Protein AF-A0A965Z0G9-F1 (afdb_monomer_lite)

pLDDT: mean 85.25, std 13.72, range [48.66, 98.38]

Sequence (158 aa):
MTKLEAIRTVKRANNRLKPVGDICYDFAYQRGKRLPEKEQQLMLARLERELSPDDTAGPDLQNAVEAFWRGFFEGADSERQGELAHAVYVAVRQVQSDRWVRLKAKYGKLSHYFDGFGQIKQCYRKPQEKEPEPPTPLGCALVLAMMSVVALLIWWLL

Structure (mmCIF, N/CA/C/O backbone):
data_AF-A0A965Z0G9-F1
#
_entry.id   AF-A0A965Z0G9-F1
#
loop_
_atom_site.group_PDB
_atom_site.id
_atom_site.type_symbol
_atom_site.label_atom_id
_atom_site.label_alt_id
_atom_site.label_comp_id
_atom_site.label_asym_id
_atom_site.label_entity_id
_atom_site.label_seq_id
_atom_site.pdbx_PDB_ins_code
_atom_site.Cartn_x
_atom_site.Cartn_y
_atom_site.Cartn_z
_atom_site.occupancy
_atom_site.B_iso_or_equiv
_atom_site.auth_seq_id
_atom_site.auth_comp_id
_atom_site.auth_asym_id
_atom_site.auth_atom_id
_atom_site.pdbx_PDB_model_num
ATOM 1 N N . MET A 1 1 ? -6.965 6.715 24.212 1.00 81.19 1 MET A N 1
ATOM 2 C CA . MET A 1 1 ? -7.394 6.966 22.818 1.00 81.19 1 MET A CA 1
ATOM 3 C C . MET A 1 1 ? -8.874 6.641 22.666 1.00 81.19 1 MET A C 1
ATOM 5 O O . MET A 1 1 ? -9.276 5.508 22.935 1.00 81.19 1 MET A O 1
ATOM 9 N N . THR A 1 2 ? -9.678 7.621 22.256 1.00 92.44 2 THR A N 1
ATOM 10 C CA . THR A 1 2 ? -11.119 7.467 21.998 1.00 92.44 2 THR A CA 1
ATOM 11 C C . THR A 1 2 ? -11.385 6.717 20.685 1.00 92.44 2 THR A C 1
ATOM 13 O O . THR A 1 2 ? -10.517 6.619 19.817 1.00 92.44 2 THR A O 1
ATOM 16 N N . LYS A 1 3 ? -12.609 6.202 20.496 1.00 90.69 3 LYS A N 1
ATOM 17 C CA . LYS A 1 3 ? -13.023 5.540 19.241 1.00 90.69 3 LYS A CA 1
ATOM 18 C C . LYS A 1 3 ? -12.872 6.455 18.021 1.00 90.69 3 LYS A C 1
ATOM 20 O O . LYS A 1 3 ? -12.421 6.015 16.967 1.00 90.69 3 LYS A O 1
ATOM 25 N N . LEU A 1 4 ? -13.239 7.730 18.163 1.00 90.00 4 LEU A N 1
ATOM 26 C CA . LEU A 1 4 ? -13.153 8.712 17.082 1.00 90.00 4 LEU A CA 1
ATOM 27 C C . LEU A 1 4 ? -11.698 9.026 16.713 1.00 90.00 4 LEU A C 1
ATOM 29 O O . LEU A 1 4 ? -11.373 9.101 15.528 1.00 90.00 4 LEU A O 1
ATOM 33 N N . GLU A 1 5 ? -10.822 9.176 17.708 1.00 92.75 5 GLU A N 1
ATOM 34 C CA . GLU A 1 5 ? -9.380 9.333 17.488 1.00 92.75 5 GLU A CA 1
ATOM 35 C C . GLU A 1 5 ? -8.802 8.123 16.760 1.00 92.75 5 GLU A C 1
ATOM 37 O O . GLU A 1 5 ? -8.131 8.290 15.747 1.00 92.75 5 GLU A O 1
ATOM 42 N N . ALA A 1 6 ? -9.137 6.912 17.209 1.00 92.12 6 ALA A N 1
ATOM 43 C CA . ALA A 1 6 ? -8.664 5.675 16.600 1.00 92.12 6 ALA A CA 1
ATOM 44 C C . ALA A 1 6 ? -9.081 5.562 15.121 1.00 92.12 6 ALA A C 1
ATOM 46 O O . ALA A 1 6 ? -8.251 5.274 14.258 1.00 92.12 6 ALA A O 1
ATOM 47 N N . ILE A 1 7 ? -10.345 5.883 14.809 1.00 91.38 7 ILE A N 1
ATOM 48 C CA . ILE A 1 7 ? -10.853 5.947 13.429 1.00 91.38 7 ILE A CA 1
ATOM 49 C C . ILE A 1 7 ? -10.065 6.963 12.596 1.00 91.38 7 ILE A C 1
ATOM 51 O O . ILE A 1 7 ? -9.647 6.652 11.479 1.00 91.38 7 ILE A O 1
ATOM 55 N N . ARG A 1 8 ? -9.851 8.179 13.114 1.00 90.56 8 ARG A N 1
ATOM 56 C CA . ARG A 1 8 ? -9.109 9.233 12.400 1.00 90.56 8 ARG A CA 1
ATOM 57 C C . ARG A 1 8 ? -7.661 8.822 12.141 1.00 90.56 8 ARG A C 1
ATOM 59 O O . ARG A 1 8 ? -7.171 9.041 11.034 1.00 90.56 8 ARG A O 1
ATOM 66 N N . THR A 1 9 ? -7.004 8.213 13.122 1.00 92.81 9 THR A N 1
ATOM 67 C CA . THR A 1 9 ? -5.619 7.743 13.017 1.00 92.81 9 THR A CA 1
ATOM 68 C C . THR A 1 9 ? -5.482 6.655 11.957 1.00 92.81 9 THR A C 1
ATOM 70 O O . THR A 1 9 ? -4.695 6.825 11.026 1.00 92.81 9 THR A O 1
ATOM 73 N N . VAL A 1 10 ? -6.305 5.601 12.013 1.00 92.62 10 VAL A N 1
ATOM 74 C CA . VAL A 1 10 ? -6.274 4.513 11.017 1.00 92.62 10 VAL A CA 1
ATOM 75 C C . VAL A 1 10 ? -6.606 5.034 9.620 1.00 92.62 10 VAL A C 1
ATOM 77 O O . VAL A 1 10 ? -5.909 4.719 8.658 1.00 92.62 10 VAL A O 1
ATOM 80 N N . LYS A 1 11 ? -7.621 5.898 9.488 1.00 91.31 11 LYS A N 1
ATOM 81 C CA . LYS A 1 11 ? -7.981 6.494 8.194 1.00 91.31 11 LYS A CA 1
ATOM 82 C C . LYS A 1 11 ? -6.826 7.301 7.596 1.00 91.31 11 LYS A C 1
ATOM 84 O O . LYS A 1 11 ? -6.559 7.193 6.401 1.00 91.31 11 LYS A O 1
ATOM 89 N N . ARG A 1 12 ? -6.136 8.108 8.409 1.00 91.81 12 ARG A N 1
ATOM 90 C CA . ARG A 1 12 ? -4.962 8.874 7.965 1.00 91.81 12 ARG A CA 1
ATOM 91 C C . ARG A 1 12 ? -3.829 7.950 7.529 1.00 91.81 12 ARG A C 1
ATOM 93 O O . ARG A 1 12 ? -3.280 8.174 6.457 1.00 91.81 12 ARG A O 1
ATOM 100 N N . ALA A 1 13 ? -3.530 6.909 8.304 1.00 92.81 13 ALA A N 1
ATOM 101 C CA . ALA A 1 13 ? -2.506 5.927 7.954 1.00 92.81 13 ALA A CA 1
ATOM 102 C C . ALA A 1 13 ? -2.831 5.214 6.626 1.00 92.81 13 ALA A C 1
ATOM 104 O O . ALA A 1 13 ? -1.980 5.117 5.746 1.00 92.81 13 ALA A O 1
ATOM 105 N N . ASN A 1 14 ? -4.088 4.809 6.418 1.00 93.44 14 ASN A N 1
ATOM 106 C CA . ASN A 1 14 ? -4.532 4.198 5.160 1.00 93.44 14 ASN A CA 1
ATOM 107 C C . ASN A 1 14 ? -4.395 5.159 3.972 1.00 93.44 14 ASN A C 1
ATOM 109 O O . ASN A 1 14 ? -3.899 4.771 2.914 1.00 93.44 14 ASN A O 1
ATOM 113 N N . ASN A 1 15 ? -4.778 6.425 4.149 1.00 91.75 15 ASN A N 1
ATOM 114 C CA . ASN A 1 15 ? -4.633 7.442 3.109 1.00 91.75 15 ASN A CA 1
ATOM 115 C C . ASN A 1 15 ? -3.165 7.719 2.755 1.00 91.75 15 ASN A C 1
ATOM 117 O O . ASN A 1 15 ? -2.873 8.002 1.597 1.00 91.75 15 ASN A O 1
ATOM 121 N N . ARG A 1 16 ? -2.240 7.624 3.717 1.00 94.00 16 ARG A N 1
ATOM 122 C CA . ARG A 1 16 ? -0.807 7.833 3.465 1.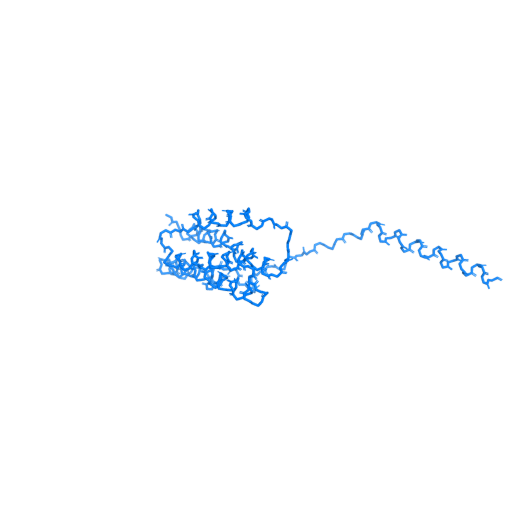00 94.00 16 ARG A CA 1
ATOM 123 C C . ARG A 1 16 ? -0.134 6.685 2.715 1.00 94.00 16 ARG A C 1
ATOM 125 O O . ARG A 1 16 ? 0.877 6.944 2.063 1.00 94.00 16 ARG A O 1
ATOM 132 N N . LEU A 1 17 ? -0.717 5.483 2.741 1.00 94.06 17 LEU A N 1
ATOM 133 C CA . LEU A 1 17 ? -0.286 4.335 1.933 1.00 94.06 17 LEU A CA 1
ATOM 134 C C . LEU A 1 17 ? -0.852 4.331 0.510 1.00 94.06 17 LEU A C 1
ATOM 136 O O . LEU A 1 17 ? -0.246 3.734 -0.370 1.00 94.06 17 LEU A O 1
ATOM 140 N N . LYS A 1 18 ? -1.978 5.010 0.253 1.00 91.50 18 LYS A N 1
ATOM 141 C CA . LYS A 1 18 ? -2.609 5.032 -1.079 1.00 91.50 18 LYS A CA 1
ATOM 142 C C . LYS A 1 18 ? -1.634 5.385 -2.228 1.00 91.50 18 LYS A C 1
ATOM 144 O O . LYS A 1 18 ? -1.665 4.670 -3.227 1.00 91.50 18 LYS A O 1
ATOM 149 N N . PRO A 1 19 ? -0.734 6.384 -2.090 1.00 93.75 19 PRO A N 1
ATOM 150 C CA . PRO A 1 19 ? 0.213 6.723 -3.149 1.00 93.75 19 PRO A CA 1
ATOM 151 C C . PRO A 1 19 ? 1.129 5.577 -3.587 1.00 93.75 19 PRO A C 1
ATOM 153 O O . PRO A 1 19 ? 1.616 5.622 -4.703 1.00 93.75 19 PRO A O 1
ATOM 156 N N . VAL A 1 20 ? 1.370 4.564 -2.746 1.00 95.06 20 VAL A N 1
ATOM 157 C CA . VAL A 1 20 ? 2.232 3.424 -3.103 1.00 95.06 20 VAL A CA 1
ATOM 158 C C . VAL A 1 20 ? 1.660 2.685 -4.317 1.00 95.06 20 VAL A C 1
ATOM 160 O O . VAL A 1 20 ? 2.356 2.512 -5.309 1.00 95.06 20 VAL A O 1
ATOM 163 N N . GLY A 1 21 ? 0.370 2.338 -4.282 1.00 93.62 21 GLY A N 1
ATOM 164 C CA . GLY A 1 21 ? -0.296 1.690 -5.416 1.00 93.62 21 GLY A CA 1
ATOM 165 C C . GLY A 1 21 ? -0.505 2.633 -6.604 1.00 93.62 21 GLY A C 1
ATOM 166 O O . GLY A 1 21 ? -0.277 2.236 -7.742 1.00 93.62 21 GLY A O 1
ATOM 167 N N . ASP A 1 22 ? -0.901 3.886 -6.345 1.00 92.75 22 ASP A N 1
ATOM 168 C CA . ASP A 1 22 ? -1.153 4.868 -7.411 1.00 92.75 22 ASP A CA 1
ATOM 169 C C . ASP A 1 22 ? 0.125 5.138 -8.237 1.00 92.75 22 ASP A C 1
ATOM 171 O O . ASP A 1 22 ? 0.074 5.157 -9.463 1.00 92.75 22 ASP A O 1
ATOM 175 N N . ILE A 1 23 ? 1.285 5.278 -7.582 1.00 93.75 23 ILE A N 1
ATOM 176 C CA . ILE A 1 23 ? 2.567 5.527 -8.257 1.00 93.75 23 ILE A CA 1
ATOM 177 C C . ILE A 1 23 ? 3.012 4.307 -9.074 1.00 93.75 23 ILE A C 1
ATOM 179 O O . ILE A 1 23 ? 3.460 4.481 -10.205 1.00 93.75 23 ILE A O 1
ATOM 183 N N . CYS A 1 24 ? 2.872 3.082 -8.554 1.00 93.94 24 CYS A N 1
ATOM 184 C CA . CYS A 1 24 ? 3.202 1.878 -9.326 1.00 93.94 24 CYS A CA 1
ATOM 185 C C . CYS A 1 24 ? 2.358 1.777 -10.604 1.00 93.94 24 CYS A C 1
ATOM 187 O O . CYS A 1 24 ? 2.890 1.468 -11.668 1.00 93.94 24 CYS A O 1
ATOM 189 N N . TYR A 1 25 ? 1.067 2.116 -10.533 1.00 93.69 25 TYR A N 1
ATOM 190 C CA . TYR A 1 25 ? 0.222 2.192 -11.724 1.00 93.69 25 TYR A CA 1
ATOM 191 C C . TYR A 1 25 ? 0.639 3.305 -12.691 1.00 93.69 25 TYR A C 1
ATOM 193 O O . TYR A 1 25 ? 0.625 3.086 -13.903 1.00 93.69 25 TYR A O 1
ATOM 201 N N . ASP A 1 26 ? 1.028 4.478 -12.184 1.00 92.06 26 ASP A N 1
ATOM 202 C CA . ASP A 1 26 ? 1.541 5.561 -13.027 1.00 92.06 26 ASP A CA 1
ATOM 203 C C . ASP A 1 26 ? 2.770 5.101 -13.829 1.00 92.06 26 ASP A C 1
ATOM 205 O O . ASP A 1 26 ? 2.853 5.379 -15.024 1.00 92.06 26 ASP A O 1
ATOM 209 N N . PHE A 1 27 ? 3.702 4.375 -13.204 1.00 91.38 27 PHE A N 1
ATOM 210 C CA . PHE A 1 27 ? 4.891 3.848 -13.882 1.00 91.38 27 PHE A CA 1
ATOM 211 C C . PHE A 1 27 ? 4.566 2.710 -14.851 1.00 91.38 27 PHE A C 1
ATOM 213 O O . PHE A 1 27 ? 5.043 2.745 -15.985 1.00 91.38 27 PHE A O 1
ATOM 220 N N . ALA A 1 28 ? 3.714 1.757 -14.458 1.00 90.88 28 ALA A N 1
ATOM 221 C CA . ALA A 1 28 ? 3.331 0.633 -15.315 1.00 90.88 28 ALA A CA 1
ATOM 222 C C . ALA A 1 28 ? 2.693 1.084 -16.638 1.00 90.88 28 ALA A C 1
ATOM 224 O O . ALA A 1 28 ? 2.922 0.475 -17.678 1.00 90.88 28 ALA A O 1
ATOM 225 N N . TYR A 1 29 ? 1.932 2.182 -16.608 1.00 87.00 29 TYR A N 1
ATOM 226 C CA . TYR A 1 29 ? 1.264 2.743 -17.785 1.00 87.00 29 TYR A CA 1
ATOM 227 C C . TYR A 1 29 ? 1.933 4.011 -18.332 1.00 87.00 29 TYR A C 1
ATOM 229 O O . TYR A 1 29 ? 1.313 4.736 -19.111 1.00 87.00 29 TYR A O 1
ATOM 237 N N . GLN A 1 30 ? 3.171 4.300 -17.912 1.00 80.12 30 GLN A N 1
ATOM 238 C CA . GLN A 1 30 ? 3.976 5.439 -18.376 1.00 80.12 30 GLN A CA 1
ATOM 239 C C . GLN A 1 30 ? 3.257 6.802 -18.275 1.00 80.12 30 GLN A C 1
ATOM 241 O O . GLN A 1 30 ? 3.449 7.705 -19.089 1.00 80.12 30 GLN A O 1
ATOM 246 N N . ARG A 1 31 ? 2.418 6.987 -17.252 1.00 70.50 31 ARG A N 1
ATOM 247 C CA . ARG A 1 31 ? 1.569 8.178 -17.063 1.00 70.50 31 ARG A CA 1
ATOM 248 C C . ARG A 1 31 ? 2.280 9.352 -16.380 1.00 70.50 31 ARG A C 1
ATOM 250 O O . ARG A 1 31 ? 1.625 10.242 -15.839 1.00 70.50 31 ARG A O 1
ATOM 257 N N . GLY A 1 32 ? 3.611 9.409 -16.410 1.00 66.25 32 GLY A N 1
ATOM 258 C CA . GLY A 1 32 ? 4.368 10.451 -15.717 1.00 66.25 32 GLY A CA 1
ATOM 259 C C . GLY A 1 32 ? 5.774 10.688 -16.259 1.00 66.25 32 GLY A C 1
ATOM 260 O O . GLY A 1 32 ? 6.340 9.863 -16.960 1.00 66.25 32 GLY A O 1
ATOM 261 N N . LYS A 1 33 ? 6.346 11.842 -15.891 1.00 72.75 33 LYS A N 1
ATOM 262 C CA . LYS A 1 33 ? 7.737 12.242 -16.192 1.00 72.75 33 LYS A CA 1
ATOM 263 C C . LYS A 1 33 ? 8.668 12.093 -14.977 1.00 72.75 33 LYS A C 1
ATOM 265 O O . LYS A 1 33 ? 9.689 12.771 -14.890 1.00 72.75 33 LYS A O 1
ATOM 270 N N . ARG A 1 34 ? 8.255 11.316 -13.969 1.00 82.62 34 ARG A N 1
ATOM 271 C CA . ARG A 1 34 ? 8.988 11.188 -12.701 1.00 82.62 34 ARG A CA 1
ATOM 272 C C . ARG A 1 34 ? 10.232 10.320 -12.906 1.00 82.62 34 ARG A C 1
ATOM 274 O O . ARG A 1 34 ? 10.190 9.368 -13.676 1.00 82.62 34 ARG A O 1
ATOM 281 N N . LEU A 1 35 ? 11.312 10.651 -12.198 1.00 89.75 35 LEU A N 1
ATOM 282 C CA . LEU A 1 35 ? 12.550 9.870 -12.213 1.00 89.75 35 LEU A CA 1
ATOM 283 C C . LEU A 1 35 ? 12.352 8.573 -11.403 1.00 89.75 35 LEU A C 1
ATOM 285 O O . LEU A 1 35 ? 12.059 8.683 -10.206 1.00 89.75 35 LEU A O 1
ATOM 289 N N . PRO A 1 36 ? 12.496 7.380 -12.011 1.00 91.00 36 PRO A N 1
ATOM 290 C CA . PRO A 1 36 ? 12.227 6.100 -11.353 1.00 91.00 36 PRO A CA 1
ATOM 291 C C . PRO A 1 36 ? 12.987 5.897 -10.040 1.00 91.00 36 PRO A C 1
ATOM 293 O O . PRO A 1 36 ? 12.389 5.551 -9.025 1.00 91.00 36 PRO A O 1
ATOM 296 N N . GLU A 1 37 ? 14.287 6.185 -10.019 1.00 93.12 37 GLU A N 1
ATOM 297 C CA . GLU A 1 37 ? 15.168 5.945 -8.869 1.00 93.12 37 GLU A CA 1
ATOM 298 C C . GLU A 1 37 ? 14.765 6.812 -7.673 1.00 93.12 37 GLU A C 1
ATOM 300 O O . GLU A 1 37 ? 14.725 6.359 -6.527 1.00 93.12 37 GLU A O 1
ATOM 305 N N . LYS A 1 38 ? 14.404 8.072 -7.945 1.00 94.12 38 LYS A N 1
ATOM 306 C CA . LYS A 1 38 ? 13.924 8.997 -6.916 1.00 94.12 38 LYS A CA 1
ATOM 307 C C . LYS A 1 38 ? 12.587 8.534 -6.341 1.00 94.12 38 LYS A C 1
ATOM 309 O O . LYS A 1 38 ? 12.390 8.590 -5.129 1.00 94.12 38 LYS A O 1
ATOM 314 N N . GLU A 1 39 ? 11.667 8.085 -7.190 1.00 93.75 39 GLU A N 1
ATOM 315 C CA . GLU A 1 39 ? 10.360 7.602 -6.738 1.00 93.75 39 GLU A CA 1
ATOM 316 C C . GLU A 1 39 ? 10.466 6.291 -5.959 1.00 93.75 39 GLU A C 1
ATOM 318 O O . GLU A 1 39 ? 9.790 6.143 -4.939 1.00 93.75 39 GLU A O 1
ATOM 323 N N . GLN A 1 40 ? 11.360 5.383 -6.356 1.00 95.31 40 GLN A N 1
ATOM 324 C CA . GLN A 1 40 ? 11.652 4.173 -5.593 1.00 95.31 40 GLN A CA 1
ATOM 325 C C . GLN A 1 40 ? 12.106 4.518 -4.172 1.00 95.31 40 GLN A C 1
ATOM 327 O O . GLN A 1 40 ? 11.521 4.031 -3.204 1.00 95.31 40 GLN A O 1
ATOM 332 N N . GLN A 1 41 ? 13.093 5.406 -4.024 1.00 95.12 41 GLN A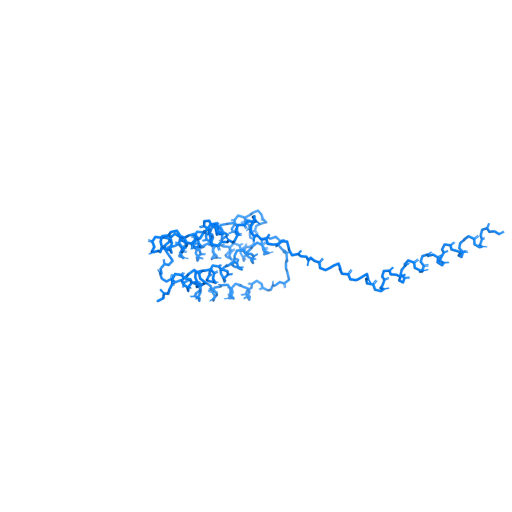 N 1
ATOM 333 C CA . GLN A 1 41 ? 13.590 5.824 -2.708 1.00 95.12 41 GLN A CA 1
ATOM 334 C C . GLN A 1 41 ? 12.486 6.452 -1.847 1.00 95.12 41 GLN A C 1
ATOM 336 O O . GLN A 1 41 ? 12.318 6.094 -0.679 1.00 95.12 41 GLN A O 1
ATOM 341 N N . LEU A 1 42 ? 11.689 7.359 -2.425 1.00 94.62 42 LEU A N 1
ATOM 342 C CA . LEU A 1 42 ? 10.572 8.000 -1.724 1.00 94.62 42 LEU A CA 1
ATOM 343 C C . LEU A 1 42 ? 9.500 6.994 -1.291 1.00 94.62 42 LEU A C 1
ATOM 345 O O . LEU A 1 42 ? 8.867 7.169 -0.244 1.00 94.62 42 LEU A O 1
ATOM 349 N N . MET A 1 43 ? 9.278 5.954 -2.090 1.00 94.50 43 MET A N 1
ATOM 350 C CA . MET A 1 43 ? 8.308 4.909 -1.802 1.00 94.50 43 MET A CA 1
ATOM 351 C C . MET A 1 43 ? 8.781 3.983 -0.686 1.00 94.50 43 MET A C 1
ATOM 353 O O . MET A 1 43 ? 8.011 3.734 0.239 1.00 94.50 43 MET A O 1
ATOM 357 N N . LEU A 1 44 ? 10.041 3.545 -0.714 1.00 94.25 44 LEU A N 1
ATOM 358 C CA . LEU A 1 44 ? 10.621 2.727 0.354 1.00 94.25 44 LEU A CA 1
ATOM 359 C C . LEU A 1 44 ? 10.610 3.478 1.693 1.00 94.25 44 LEU A C 1
ATOM 361 O O . LEU A 1 44 ? 10.097 2.958 2.682 1.00 94.25 44 LEU A O 1
ATOM 365 N N . ALA A 1 45 ? 11.018 4.751 1.703 1.00 94.88 45 ALA A N 1
ATOM 366 C CA . ALA A 1 45 ? 10.944 5.598 2.897 1.00 94.88 45 ALA A CA 1
ATOM 367 C C . ALA A 1 45 ? 9.497 5.808 3.390 1.00 94.88 45 ALA A C 1
ATOM 369 O O . ALA A 1 45 ? 9.233 5.965 4.585 1.00 94.88 45 ALA A O 1
ATOM 370 N N . ARG A 1 46 ? 8.517 5.832 2.476 1.00 95.69 46 ARG A N 1
ATOM 371 C CA . ARG A 1 46 ? 7.095 5.882 2.839 1.00 95.69 46 ARG A CA 1
ATOM 372 C C . ARG A 1 46 ? 6.638 4.573 3.473 1.00 95.69 46 ARG A C 1
ATOM 374 O O . ARG A 1 46 ? 5.896 4.642 4.446 1.00 95.69 46 ARG A O 1
ATOM 381 N N . LEU A 1 47 ? 7.040 3.419 2.947 1.00 96.19 47 LEU A N 1
ATOM 382 C CA . LEU A 1 47 ? 6.700 2.130 3.550 1.00 96.19 47 LEU A CA 1
ATOM 383 C C . LEU A 1 47 ? 7.269 2.024 4.961 1.00 96.19 47 LEU A C 1
ATOM 385 O O . LEU A 1 47 ? 6.515 1.720 5.878 1.00 96.19 47 LEU A O 1
ATOM 389 N N . GLU A 1 48 ? 8.544 2.362 5.145 1.00 95.56 48 GLU A N 1
ATOM 390 C CA . GLU A 1 48 ? 9.206 2.350 6.453 1.00 95.56 48 GLU A CA 1
ATOM 391 C C . GLU A 1 48 ? 8.481 3.234 7.478 1.00 95.56 48 GLU A C 1
ATOM 393 O O . GLU A 1 48 ? 8.237 2.820 8.607 1.00 95.56 48 GLU A O 1
ATOM 398 N N . ARG A 1 49 ? 8.072 4.445 7.077 1.00 95.31 49 ARG A N 1
ATOM 399 C CA . ARG A 1 49 ? 7.383 5.381 7.976 1.00 95.31 49 ARG A CA 1
ATOM 400 C C . ARG A 1 49 ? 5.935 4.991 8.276 1.00 95.31 49 ARG A C 1
ATOM 402 O O . ARG A 1 49 ? 5.429 5.302 9.353 1.00 95.31 49 ARG A O 1
ATOM 409 N N . GLU A 1 50 ? 5.217 4.450 7.294 1.00 95.62 50 GLU A N 1
ATOM 410 C CA . GLU A 1 50 ? 3.766 4.257 7.399 1.00 95.62 50 GLU A CA 1
ATOM 411 C C . GLU A 1 50 ? 3.360 2.836 7.794 1.00 95.62 50 GLU A C 1
ATOM 413 O O . GLU A 1 50 ? 2.213 2.662 8.216 1.00 95.62 50 GLU A O 1
ATOM 418 N N . LEU A 1 51 ? 4.232 1.834 7.647 1.00 95.81 51 LEU A N 1
ATOM 419 C CA . LEU A 1 51 ? 3.993 0.485 8.155 1.00 95.81 51 LEU A CA 1
ATOM 420 C C . LEU A 1 51 ? 4.288 0.425 9.653 1.00 95.81 51 LEU A C 1
ATOM 422 O O . LEU A 1 51 ? 5.298 0.918 10.141 1.00 95.81 51 LEU A O 1
ATOM 426 N N . SER A 1 52 ? 3.366 -0.182 10.389 1.00 93.88 52 SER A N 1
ATOM 427 C CA . SER A 1 52 ? 3.497 -0.451 11.814 1.00 93.88 52 SER A CA 1
ATOM 428 C C . SER A 1 52 ? 3.836 -1.928 12.026 1.00 93.88 52 SER A C 1
ATOM 430 O O . SER A 1 52 ? 3.390 -2.757 11.234 1.00 93.88 52 SER A O 1
ATOM 432 N N . PRO A 1 53 ? 4.520 -2.298 13.124 1.00 93.62 53 PRO A N 1
ATOM 433 C CA . PRO A 1 53 ? 4.682 -3.702 13.510 1.00 93.62 53 PRO A CA 1
ATOM 434 C C . PRO A 1 53 ? 3.357 -4.473 13.644 1.00 93.62 53 PRO A C 1
ATOM 436 O O . PRO A 1 53 ? 3.330 -5.684 13.455 1.00 93.62 53 PRO A O 1
ATOM 439 N N . ASP A 1 54 ? 2.245 -3.780 13.917 1.00 94.06 54 ASP A N 1
ATOM 440 C CA . ASP A 1 54 ? 0.909 -4.389 13.981 1.00 94.06 54 ASP A CA 1
ATOM 441 C C . ASP A 1 54 ? 0.348 -4.766 12.594 1.00 94.06 54 ASP A C 1
ATOM 443 O O . ASP A 1 54 ? -0.693 -5.421 12.495 1.00 94.06 54 ASP A O 1
ATOM 447 N N . ASP A 1 55 ? 0.972 -4.311 11.504 1.00 96.12 55 ASP A N 1
ATOM 448 C CA . ASP A 1 55 ? 0.554 -4.607 10.137 1.00 96.12 55 ASP A CA 1
ATOM 449 C C . ASP A 1 55 ? 1.119 -5.945 9.671 1.00 96.12 55 ASP A C 1
ATOM 451 O O . ASP A 1 55 ? 2.150 -6.018 9.012 1.00 96.12 55 ASP A O 1
ATOM 455 N N . THR A 1 56 ? 0.385 -7.014 9.967 1.00 94.44 56 THR A N 1
ATOM 456 C CA . THR A 1 56 ? 0.739 -8.392 9.596 1.00 94.44 56 THR A CA 1
ATOM 457 C C . THR A 1 56 ? 0.943 -8.603 8.093 1.00 94.44 56 THR A C 1
ATOM 459 O O . THR A 1 56 ? 1.790 -9.399 7.715 1.00 94.44 56 THR A O 1
ATOM 462 N N . ALA A 1 57 ? 0.221 -7.867 7.240 1.00 95.69 57 ALA A N 1
ATOM 463 C CA . ALA A 1 57 ? 0.401 -7.873 5.781 1.00 95.69 57 ALA A CA 1
ATOM 464 C C . ALA A 1 57 ? 1.483 -6.883 5.283 1.00 95.69 57 ALA A C 1
ATOM 466 O O . ALA A 1 57 ? 1.655 -6.687 4.081 1.00 95.69 57 ALA A O 1
ATOM 467 N N . GLY A 1 58 ? 2.196 -6.209 6.192 1.00 96.50 58 GLY A N 1
ATOM 468 C CA . GLY A 1 58 ? 3.273 -5.269 5.869 1.00 96.50 58 GLY A CA 1
ATOM 469 C C . GLY A 1 58 ? 4.422 -5.895 5.064 1.00 96.50 58 GLY A C 1
ATOM 470 O O . GLY A 1 58 ? 4.803 -5.301 4.054 1.00 96.50 58 GLY A O 1
ATOM 471 N N . PRO A 1 59 ? 4.935 -7.085 5.439 1.00 97.19 59 PRO A N 1
ATOM 472 C CA . PRO A 1 59 ? 5.970 -7.778 4.669 1.00 97.19 59 PRO A CA 1
ATOM 473 C C . PRO A 1 59 ? 5.543 -8.100 3.232 1.00 97.19 59 PRO A C 1
ATOM 475 O O . PRO A 1 59 ? 6.316 -7.895 2.301 1.00 97.19 59 PRO A O 1
ATOM 478 N N . ASP A 1 60 ? 4.291 -8.517 3.020 1.00 97.81 60 ASP A N 1
ATOM 479 C CA . ASP A 1 60 ? 3.771 -8.800 1.676 1.00 97.81 60 ASP A CA 1
ATOM 480 C C . ASP A 1 60 ? 3.739 -7.539 0.805 1.00 97.81 60 ASP A C 1
ATOM 482 O O . ASP A 1 60 ? 4.076 -7.584 -0.379 1.00 97.81 60 ASP A O 1
ATOM 486 N N . LEU A 1 61 ? 3.391 -6.388 1.394 1.00 98.25 61 LEU A N 1
ATOM 487 C CA . LEU A 1 61 ? 3.453 -5.103 0.699 1.00 98.25 61 LEU A CA 1
ATOM 488 C C . LEU A 1 61 ? 4.890 -4.704 0.345 1.00 98.25 61 LEU A C 1
ATOM 490 O O . LEU A 1 61 ? 5.122 -4.218 -0.761 1.00 98.25 61 LEU A O 1
ATOM 494 N N . GLN A 1 62 ? 5.848 -4.907 1.252 1.00 97.62 62 GLN A N 1
ATOM 495 C CA . GLN A 1 62 ? 7.262 -4.646 0.969 1.00 97.62 62 GLN A CA 1
ATOM 496 C C . GLN A 1 62 ? 7.753 -5.515 -0.193 1.00 97.62 62 GLN A C 1
ATOM 498 O O . GLN A 1 62 ? 8.250 -4.978 -1.183 1.00 97.62 62 GLN A O 1
ATOM 503 N N . ASN A 1 63 ? 7.493 -6.823 -0.138 1.00 97.94 63 ASN A N 1
ATOM 504 C CA . ASN A 1 63 ? 7.863 -7.770 -1.191 1.00 97.94 63 ASN A CA 1
ATOM 505 C C . ASN A 1 63 ? 7.239 -7.408 -2.548 1.00 97.94 63 ASN A C 1
ATOM 507 O O . ASN A 1 63 ? 7.917 -7.455 -3.574 1.00 97.94 63 ASN A O 1
ATOM 511 N N . ALA A 1 64 ? 5.962 -7.014 -2.571 1.00 98.38 64 ALA A N 1
ATOM 512 C CA . ALA A 1 64 ? 5.291 -6.600 -3.802 1.00 98.38 64 ALA A CA 1
ATOM 513 C C . ALA A 1 64 ? 5.931 -5.342 -4.414 1.00 98.38 64 ALA A C 1
ATOM 515 O O . ALA A 1 64 ? 6.120 -5.274 -5.629 1.00 98.38 64 ALA A O 1
ATOM 516 N N . VAL A 1 65 ? 6.293 -4.356 -3.586 1.00 97.94 65 VAL A N 1
ATOM 517 C CA . VAL A 1 65 ? 6.952 -3.122 -4.047 1.00 97.94 65 VAL A CA 1
ATOM 518 C C . VAL A 1 65 ? 8.367 -3.400 -4.549 1.00 97.94 65 VAL A C 1
ATOM 520 O O . VAL A 1 65 ? 8.760 -2.871 -5.588 1.00 97.94 65 VAL A O 1
ATOM 523 N N . GLU A 1 66 ? 9.122 -4.257 -3.867 1.00 97.38 66 GLU A N 1
ATOM 524 C CA . GLU A 1 66 ? 10.442 -4.687 -4.333 1.00 97.38 66 GLU A CA 1
ATOM 525 C C . GLU A 1 66 ? 10.364 -5.430 -5.669 1.00 97.38 66 GLU A C 1
ATOM 527 O O . GLU A 1 66 ? 11.147 -5.141 -6.575 1.00 97.38 66 GLU A O 1
ATOM 532 N N . ALA A 1 67 ? 9.405 -6.347 -5.820 1.00 97.94 67 ALA A N 1
ATOM 533 C CA . ALA A 1 67 ? 9.186 -7.083 -7.062 1.00 97.94 67 ALA A CA 1
ATOM 534 C C . ALA A 1 67 ? 8.797 -6.152 -8.218 1.00 97.94 67 ALA A C 1
ATOM 536 O O . ALA A 1 67 ? 9.306 -6.313 -9.328 1.00 97.94 67 ALA A O 1
ATOM 537 N N . PHE A 1 68 ? 7.945 -5.156 -7.954 1.00 97.88 68 PHE A N 1
ATOM 538 C CA . PHE A 1 68 ? 7.587 -4.130 -8.930 1.00 97.88 68 PHE A CA 1
ATOM 539 C C . PHE A 1 68 ? 8.817 -3.370 -9.427 1.00 97.88 68 PHE A C 1
ATOM 541 O O . PHE A 1 68 ? 9.086 -3.351 -10.626 1.00 97.88 68 PHE A O 1
ATOM 548 N N . TRP A 1 69 ? 9.599 -2.789 -8.513 1.00 96.88 69 TRP A N 1
ATOM 549 C CA . TRP A 1 69 ? 10.767 -2.002 -8.902 1.00 96.88 69 TRP A CA 1
ATOM 550 C C . TRP A 1 69 ? 11.841 -2.846 -9.576 1.00 96.88 69 TRP A C 1
ATOM 552 O O . TRP A 1 69 ? 12.420 -2.403 -10.563 1.00 96.88 69 TRP A O 1
ATOM 562 N N . ARG A 1 70 ? 12.072 -4.072 -9.099 1.00 97.25 70 ARG A N 1
ATOM 563 C CA . ARG A 1 70 ? 12.989 -5.012 -9.748 1.00 97.25 70 ARG A CA 1
ATOM 564 C C . ARG A 1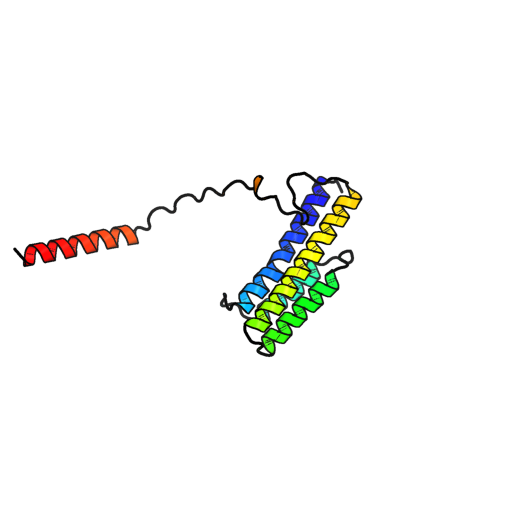 70 ? 12.577 -5.273 -11.193 1.00 97.25 70 ARG A C 1
ATOM 566 O O . ARG A 1 70 ? 13.371 -5.028 -12.091 1.00 97.25 70 ARG A O 1
ATOM 573 N N . GLY A 1 71 ? 11.321 -5.664 -11.419 1.00 96.44 71 GLY A N 1
ATOM 574 C CA . GLY A 1 71 ? 10.809 -5.882 -12.770 1.00 96.44 71 GLY A CA 1
ATOM 575 C C . GLY A 1 71 ? 10.874 -4.621 -13.633 1.00 96.44 71 GLY A C 1
ATOM 576 O O . GLY A 1 71 ? 11.127 -4.707 -14.831 1.00 96.44 71 GLY A O 1
ATOM 577 N N . PHE A 1 72 ? 10.667 -3.438 -13.043 1.00 94.69 72 PHE A N 1
ATOM 578 C CA . PHE A 1 72 ? 10.776 -2.156 -13.746 1.00 94.69 72 PHE A CA 1
ATOM 579 C C . PHE A 1 72 ? 12.197 -1.891 -14.244 1.00 94.69 72 PHE A C 1
ATOM 581 O O . PHE A 1 72 ? 12.384 -1.611 -15.426 1.00 94.69 72 PHE A O 1
ATOM 588 N N . PHE A 1 73 ? 13.202 -2.032 -13.380 1.00 95.00 73 PHE A N 1
ATOM 589 C CA . PHE A 1 73 ? 14.600 -1.811 -13.758 1.00 95.00 73 PHE A CA 1
ATOM 590 C C . PHE A 1 73 ? 15.181 -2.927 -14.636 1.00 95.00 73 PHE A C 1
ATOM 592 O O . PHE A 1 73 ? 16.090 -2.667 -15.419 1.00 95.00 73 PHE A O 1
ATOM 599 N N . GLU A 1 74 ? 14.636 -4.142 -14.561 1.00 96.38 74 GLU A N 1
ATOM 600 C CA . GLU A 1 74 ? 14.962 -5.249 -15.471 1.00 96.38 74 GLU A CA 1
ATOM 601 C C . GLU A 1 74 ? 14.308 -5.102 -16.857 1.00 96.38 74 GLU A C 1
ATOM 603 O O . GLU A 1 74 ? 14.598 -5.884 -17.760 1.00 96.38 74 GLU A O 1
ATOM 608 N N . GLY A 1 75 ? 13.453 -4.091 -17.054 1.00 93.69 75 GLY A N 1
ATOM 609 C CA . GLY A 1 75 ? 12.835 -3.799 -18.346 1.00 93.69 75 GLY A CA 1
ATOM 610 C C . GLY A 1 75 ? 11.653 -4.704 -18.692 1.00 93.69 75 GLY A C 1
ATOM 611 O O . GLY A 1 75 ? 11.449 -5.002 -19.868 1.00 93.69 75 GLY A O 1
ATOM 612 N N . ALA A 1 76 ? 10.876 -5.155 -17.698 1.00 94.12 76 ALA A N 1
ATOM 613 C CA . ALA A 1 76 ? 9.681 -5.951 -17.968 1.00 94.12 76 ALA A CA 1
ATOM 614 C C . ALA A 1 76 ? 8.682 -5.187 -18.856 1.00 94.12 76 ALA A C 1
ATOM 616 O O . ALA A 1 76 ? 8.546 -3.964 -18.756 1.00 94.12 76 ALA A O 1
ATOM 617 N N . ASP A 1 77 ? 7.973 -5.922 -19.712 1.00 93.19 77 ASP A N 1
ATOM 618 C CA . ASP A 1 77 ? 6.983 -5.354 -20.623 1.00 93.19 77 ASP A CA 1
ATOM 619 C C . ASP A 1 77 ? 5.761 -4.758 -19.894 1.00 93.19 77 ASP A C 1
ATOM 621 O O . ASP A 1 77 ? 5.582 -4.891 -18.681 1.00 93.19 77 ASP A O 1
ATOM 625 N N . SER A 1 78 ? 4.901 -4.067 -20.648 1.00 90.44 78 SER A N 1
ATOM 626 C CA . SER A 1 78 ? 3.744 -3.365 -20.081 1.00 90.44 78 SER A CA 1
ATOM 627 C C . SER A 1 78 ? 2.740 -4.293 -19.392 1.00 90.44 78 SER A C 1
ATOM 629 O O . SER A 1 78 ? 2.086 -3.853 -18.444 1.00 90.44 78 SER A O 1
ATOM 631 N N . GLU A 1 79 ? 2.579 -5.529 -19.866 1.00 94.81 79 GLU A N 1
ATOM 632 C CA . GLU A 1 79 ? 1.654 -6.493 -19.267 1.00 94.81 79 GLU A CA 1
ATOM 633 C C . GLU A 1 79 ? 2.189 -6.917 -17.902 1.00 94.81 79 GLU A C 1
ATOM 635 O O . GLU A 1 79 ? 1.519 -6.741 -16.880 1.00 94.81 79 GLU A O 1
ATOM 640 N N . ARG A 1 80 ? 3.457 -7.334 -17.862 1.00 96.12 80 ARG A N 1
ATOM 641 C CA . ARG A 1 80 ? 4.130 -7.733 -16.632 1.00 96.12 80 ARG A CA 1
ATOM 642 C C . ARG A 1 80 ? 4.220 -6.592 -15.621 1.00 96.12 80 ARG A C 1
ATOM 644 O O . ARG A 1 80 ? 4.017 -6.808 -14.426 1.00 96.12 80 ARG A O 1
ATOM 651 N N . GLN A 1 81 ? 4.479 -5.366 -16.074 1.00 95.00 81 GLN A N 1
ATOM 652 C CA . GLN A 1 81 ? 4.441 -4.178 -15.216 1.00 95.00 81 GLN A CA 1
ATOM 653 C C . GLN A 1 81 ? 3.049 -3.927 -14.631 1.00 95.00 81 GLN A C 1
ATOM 655 O O . GLN A 1 81 ? 2.923 -3.588 -13.452 1.00 95.00 81 GLN A O 1
ATOM 660 N N . GLY A 1 82 ? 1.999 -4.124 -15.431 1.00 96.31 82 GLY A N 1
ATOM 661 C CA . GLY A 1 82 ? 0.612 -4.021 -14.987 1.00 96.31 82 GLY A CA 1
ATOM 662 C C . GLY A 1 82 ? 0.269 -5.035 -13.894 1.00 96.31 82 GLY A C 1
ATOM 663 O O . GLY A 1 82 ? -0.343 -4.666 -12.889 1.00 96.31 82 GLY A O 1
ATOM 664 N N . GLU A 1 83 ? 0.710 -6.286 -14.045 1.00 97.75 83 GLU A N 1
ATOM 665 C CA . GLU A 1 83 ? 0.544 -7.339 -13.035 1.00 97.75 83 GLU A CA 1
ATOM 666 C C . GLU A 1 83 ? 1.251 -6.996 -11.721 1.00 97.75 83 GLU A C 1
ATOM 668 O O . GLU A 1 83 ? 0.656 -7.088 -10.645 1.00 97.75 83 GLU A O 1
ATOM 673 N N . LEU A 1 84 ? 2.513 -6.564 -11.800 1.00 98.12 84 LEU A N 1
ATOM 674 C CA . LEU A 1 84 ? 3.302 -6.190 -10.628 1.00 98.12 84 LEU A CA 1
ATOM 675 C C . LEU A 1 84 ? 2.684 -4.983 -9.906 1.00 98.12 84 LEU A C 1
ATOM 677 O O . LEU A 1 84 ? 2.543 -4.998 -8.682 1.00 98.12 84 LEU A O 1
ATOM 681 N N . ALA A 1 85 ? 2.237 -3.964 -10.647 1.00 97.50 85 ALA A N 1
ATOM 682 C CA . ALA A 1 85 ? 1.531 -2.820 -10.072 1.00 97.50 85 ALA A CA 1
ATOM 683 C C . ALA A 1 85 ? 0.203 -3.235 -9.418 1.00 97.50 85 ALA A C 1
ATOM 685 O O . ALA A 1 85 ? -0.152 -2.736 -8.346 1.00 97.50 85 ALA A O 1
ATOM 686 N N . HIS A 1 86 ? -0.522 -4.180 -10.023 1.00 97.94 86 HIS A N 1
ATOM 687 C CA . HIS A 1 86 ? -1.742 -4.720 -9.437 1.00 97.94 86 HIS A CA 1
ATOM 688 C C . HIS A 1 86 ? -1.470 -5.492 -8.139 1.00 97.94 86 HIS A C 1
ATOM 690 O O . HIS A 1 86 ? -2.202 -5.313 -7.165 1.00 97.94 86 HIS A O 1
ATOM 696 N N . ALA A 1 87 ? -0.397 -6.284 -8.079 1.00 98.25 87 ALA A N 1
ATOM 697 C CA . ALA A 1 87 ? 0.014 -6.971 -6.857 1.00 98.25 87 ALA A CA 1
ATOM 698 C C . ALA A 1 87 ? 0.312 -5.978 -5.718 1.00 98.25 87 ALA A C 1
ATOM 700 O O . ALA A 1 87 ? -0.175 -6.159 -4.599 1.00 98.25 87 ALA A O 1
ATOM 701 N N . VAL A 1 88 ? 1.012 -4.874 -6.014 1.00 98.25 88 VAL A N 1
ATOM 702 C CA . VAL A 1 88 ? 1.226 -3.777 -5.051 1.00 98.25 88 VAL A CA 1
ATOM 703 C C . VAL A 1 88 ? -0.106 -3.194 -4.582 1.00 98.25 88 VAL A C 1
ATOM 705 O O . VAL A 1 88 ? -0.322 -3.019 -3.381 1.00 98.25 88 VAL A O 1
ATOM 708 N N . TYR A 1 89 ? -1.028 -2.914 -5.507 1.00 96.19 89 TYR A N 1
ATOM 709 C CA . TYR A 1 89 ? -2.354 -2.405 -5.163 1.00 96.19 89 TYR A CA 1
ATOM 710 C C . TYR A 1 89 ? -3.100 -3.351 -4.212 1.00 96.19 89 TYR A C 1
ATOM 712 O O . TYR A 1 89 ? -3.602 -2.902 -3.179 1.00 96.19 89 TYR A O 1
ATOM 720 N N . VAL A 1 90 ? -3.143 -4.650 -4.515 1.00 96.44 90 VAL A N 1
ATOM 721 C CA . VAL A 1 90 ? -3.793 -5.663 -3.670 1.00 96.44 90 VAL A CA 1
ATOM 722 C C . VAL A 1 90 ? -3.167 -5.692 -2.276 1.00 96.44 90 VAL A C 1
ATOM 724 O O . VAL A 1 90 ? -3.897 -5.625 -1.285 1.00 96.44 90 VAL A O 1
ATOM 727 N N . ALA A 1 91 ? -1.837 -5.684 -2.177 1.00 97.62 91 ALA A N 1
ATOM 728 C CA . ALA A 1 91 ? -1.141 -5.676 -0.893 1.00 97.62 91 ALA A CA 1
ATOM 729 C C . ALA A 1 91 ? -1.439 -4.410 -0.064 1.00 97.62 91 ALA A C 1
ATOM 731 O O . ALA A 1 91 ? -1.727 -4.499 1.133 1.00 97.62 91 ALA A O 1
ATOM 732 N N . VAL A 1 92 ? -1.487 -3.224 -0.691 1.00 96.12 92 VAL A N 1
ATOM 733 C CA . VAL A 1 92 ? -1.917 -1.985 -0.013 1.00 96.12 92 VAL A CA 1
ATOM 734 C C . VAL A 1 92 ? -3.336 -2.141 0.537 1.00 96.12 92 VAL A C 1
ATOM 736 O O . VAL A 1 92 ? -3.614 -1.749 1.674 1.00 96.12 92 VAL A O 1
ATOM 739 N N . ARG A 1 93 ? -4.255 -2.710 -0.252 1.00 94.12 93 ARG A N 1
ATOM 740 C CA . ARG A 1 93 ? -5.648 -2.924 0.168 1.00 94.12 93 ARG A CA 1
ATOM 741 C C . ARG A 1 93 ? -5.754 -3.918 1.316 1.00 94.12 93 ARG A C 1
ATOM 743 O O . ARG A 1 93 ? -6.578 -3.687 2.203 1.00 94.12 93 ARG A O 1
ATOM 750 N N . GLN A 1 94 ? -4.909 -4.946 1.343 1.00 95.56 94 GLN A N 1
ATOM 751 C CA . GLN A 1 94 ? -4.859 -5.906 2.439 1.00 95.56 94 GLN A CA 1
ATOM 752 C C . GLN A 1 94 ? -4.455 -5.226 3.751 1.00 95.56 94 GLN A C 1
ATOM 754 O O . GLN A 1 94 ? -5.211 -5.281 4.719 1.00 95.56 94 GLN A O 1
ATOM 759 N N . VAL A 1 95 ? -3.358 -4.459 3.760 1.00 96.25 95 VAL A N 1
ATOM 760 C CA . VAL A 1 95 ? -2.926 -3.696 4.949 1.00 96.25 95 VAL A CA 1
ATOM 761 C C . VAL A 1 95 ? -4.030 -2.746 5.431 1.00 96.25 95 VAL A C 1
ATOM 763 O O . VAL A 1 95 ? -4.335 -2.669 6.624 1.00 96.25 95 VAL A O 1
ATOM 766 N N . GLN A 1 96 ? -4.673 -2.026 4.506 1.00 94.56 96 GLN A N 1
ATOM 767 C CA . GLN A 1 96 ? -5.769 -1.112 4.839 1.00 94.56 96 GLN A CA 1
ATOM 768 C C . GLN A 1 96 ? -6.971 -1.836 5.461 1.00 94.56 96 GLN A C 1
ATOM 770 O O . GLN A 1 96 ? -7.573 -1.307 6.404 1.00 94.56 96 GLN A O 1
ATOM 775 N N . SER A 1 97 ? -7.318 -3.007 4.921 1.00 93.06 97 SER A N 1
ATOM 776 C CA . SER A 1 97 ? -8.400 -3.867 5.398 1.00 93.06 97 SER A CA 1
ATOM 777 C C . SER A 1 97 ? -8.102 -4.392 6.799 1.00 93.06 97 SER A C 1
ATOM 779 O O . SER A 1 97 ? -8.912 -4.200 7.706 1.00 93.06 97 SER A O 1
ATOM 781 N N . ASP A 1 98 ? -6.912 -4.952 7.021 1.00 94.69 98 ASP A N 1
ATOM 782 C CA . ASP A 1 98 ? -6.524 -5.548 8.302 1.00 94.69 98 ASP A CA 1
ATOM 783 C C . ASP A 1 98 ? -6.555 -4.519 9.430 1.00 94.69 98 ASP A C 1
ATOM 785 O O . ASP A 1 98 ? -7.144 -4.756 10.488 1.00 94.69 98 ASP A O 1
ATOM 789 N N . ARG A 1 99 ? -6.020 -3.316 9.186 1.00 94.38 99 ARG A N 1
ATOM 790 C CA . ARG A 1 99 ? -6.113 -2.192 10.132 1.00 94.38 99 ARG A CA 1
ATOM 791 C C . ARG A 1 99 ? -7.559 -1.873 10.498 1.00 94.38 99 ARG A C 1
ATOM 793 O O . ARG A 1 99 ? -7.869 -1.603 11.661 1.00 94.38 99 ARG A O 1
ATOM 800 N N . TRP A 1 100 ? -8.451 -1.891 9.511 1.00 92.88 100 TRP A N 1
ATOM 801 C CA . TRP A 1 100 ? -9.864 -1.596 9.712 1.00 92.88 100 TRP A CA 1
ATOM 802 C C . TRP A 1 100 ? -10.582 -2.707 10.488 1.00 92.88 100 TRP A C 1
ATOM 804 O O . TRP A 1 100 ? -11.370 -2.419 11.394 1.00 92.88 100 TRP A O 1
ATOM 814 N N . VAL A 1 101 ? -10.267 -3.970 10.191 1.00 92.00 101 VAL A N 1
ATOM 815 C CA . VAL A 1 101 ? -10.766 -5.146 10.915 1.00 92.00 101 VAL A CA 1
ATOM 816 C C . VAL A 1 101 ? -10.312 -5.115 12.373 1.00 92.00 101 VAL A C 1
ATOM 818 O O . VAL A 1 101 ? -11.159 -5.235 13.259 1.00 92.00 101 VAL A O 1
ATOM 821 N N . ARG A 1 102 ? -9.025 -4.856 12.648 1.00 92.81 102 ARG A N 1
ATOM 822 C CA . ARG A 1 102 ? -8.499 -4.712 14.021 1.00 92.81 102 ARG A CA 1
ATOM 823 C C . ARG A 1 102 ? -9.217 -3.601 14.785 1.00 92.81 1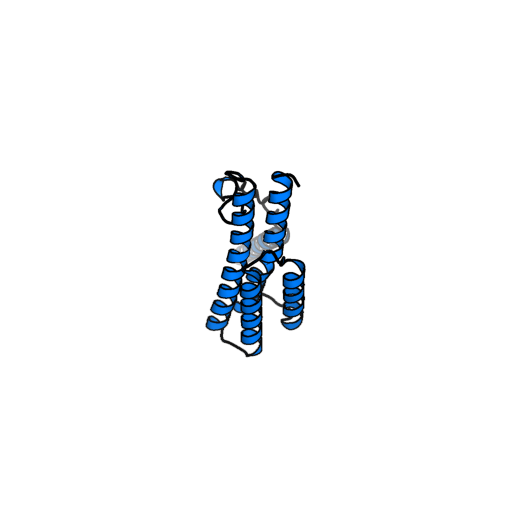02 ARG A C 1
ATOM 825 O O . ARG A 1 102 ? -9.616 -3.776 15.938 1.00 92.81 102 ARG A O 1
ATOM 832 N N . LEU A 1 103 ? -9.452 -2.467 14.129 1.00 93.12 103 LEU A N 1
ATOM 833 C CA . LEU A 1 103 ? -10.184 -1.351 14.719 1.00 93.12 103 LEU A CA 1
ATOM 834 C C . LEU A 1 103 ? -11.637 -1.738 15.062 1.00 93.12 103 LEU A C 1
ATOM 836 O O . LEU A 1 103 ? -12.121 -1.412 16.149 1.00 93.12 103 LEU A O 1
ATOM 840 N N . LYS A 1 104 ? -12.321 -2.462 14.166 1.00 91.88 104 LYS A N 1
ATOM 841 C CA . LYS A 1 104 ? -13.687 -2.969 14.378 1.00 91.88 104 LYS A CA 1
ATOM 842 C C . LYS A 1 104 ? -13.744 -4.010 15.498 1.00 91.88 104 LYS A C 1
ATOM 844 O O . LYS A 1 104 ? -14.684 -3.977 16.286 1.00 91.88 104 LYS A O 1
ATOM 849 N N . ALA A 1 105 ? -12.749 -4.889 15.599 1.00 92.94 105 ALA A N 1
ATOM 850 C CA . ALA A 1 105 ? -12.651 -5.864 16.683 1.00 92.94 105 ALA A CA 1
ATOM 851 C C . ALA A 1 105 ? -12.532 -5.171 18.052 1.00 92.94 105 ALA A C 1
ATOM 853 O O . ALA A 1 105 ? -13.189 -5.571 19.006 1.00 92.94 105 ALA A O 1
ATOM 854 N N . LYS A 1 106 ? -11.766 -4.074 18.131 1.00 94.38 106 LYS A N 1
ATOM 855 C CA . LYS A 1 106 ? -11.541 -3.328 19.379 1.00 94.38 106 LYS A CA 1
ATOM 856 C C . LYS A 1 106 ? -12.718 -2.448 19.819 1.00 94.38 106 LYS A C 1
ATOM 858 O O . LYS A 1 106 ? -12.983 -2.339 21.010 1.00 94.38 106 LYS A O 1
ATOM 863 N N . TYR A 1 107 ? -13.397 -1.776 18.885 1.00 93.25 107 TYR A N 1
ATOM 864 C CA . TYR A 1 107 ? -14.413 -0.750 19.198 1.00 93.25 107 TYR A CA 1
ATOM 865 C C . TYR A 1 107 ? -15.835 -1.095 18.720 1.00 93.25 107 TYR A C 1
ATOM 867 O O . TYR A 1 107 ? -16.731 -0.233 18.729 1.00 93.25 107 TYR A O 1
ATOM 875 N N . GLY A 1 108 ? -16.041 -2.324 18.247 1.00 89.19 108 GLY A N 1
ATOM 876 C CA . GLY A 1 108 ? -17.284 -2.772 17.633 1.00 89.19 108 GLY A CA 1
ATOM 877 C C . GLY A 1 108 ? -17.604 -2.023 16.334 1.00 89.19 108 GLY A C 1
ATOM 878 O O . GLY A 1 108 ? -16.728 -1.576 15.592 1.00 89.19 108 GLY A O 1
ATOM 879 N N . LYS A 1 109 ? -18.898 -1.853 16.041 1.00 86.62 109 LYS A N 1
ATOM 880 C CA . LYS A 1 109 ? -19.384 -1.169 14.828 1.00 86.62 109 LYS A CA 1
ATOM 881 C C . LYS A 1 109 ? -18.823 0.259 14.732 1.00 86.62 109 LYS A C 1
ATOM 883 O O . LYS A 1 109 ? -19.212 1.117 15.518 1.00 86.62 109 LYS A O 1
ATOM 888 N N . LEU A 1 110 ? -17.930 0.531 13.776 1.00 82.19 110 LEU A N 1
ATOM 889 C CA . LEU A 1 110 ? -17.201 1.807 13.683 1.00 82.19 110 LEU A CA 1
ATOM 890 C C . LEU A 1 110 ? -18.075 2.978 13.229 1.00 82.19 110 LEU A C 1
ATOM 892 O O . LEU A 1 110 ? -18.120 3.996 13.911 1.00 82.19 110 LEU A O 1
ATOM 896 N N . SER A 1 111 ? -18.778 2.825 12.106 1.00 78.94 111 SER A N 1
ATOM 897 C CA . SER A 1 111 ? -19.869 3.692 11.646 1.00 78.94 111 SER A CA 1
ATOM 898 C C . SER A 1 111 ? -20.467 3.119 10.355 1.00 78.94 111 SER A C 1
ATOM 900 O O . SER A 1 111 ? -19.816 2.330 9.674 1.00 78.94 111 SER A O 1
ATOM 902 N N . HIS A 1 112 ? -21.687 3.518 9.993 1.00 78.44 112 HIS A N 1
ATOM 903 C CA . HIS A 1 112 ? -22.331 3.103 8.742 1.00 78.44 112 HIS A CA 1
ATOM 904 C C . HIS A 1 112 ? -21.781 3.834 7.500 1.00 78.44 112 HIS A C 1
ATOM 906 O O . HIS A 1 112 ? -21.962 3.337 6.384 1.00 78.44 112 HIS A O 1
ATOM 912 N N . TYR A 1 113 ? -21.103 4.976 7.701 1.00 75.62 113 TYR A N 1
ATOM 913 C CA . TYR A 1 113 ? -20.514 5.812 6.647 1.00 75.62 113 TYR A CA 1
ATOM 914 C C . TYR A 1 113 ? -19.319 5.168 5.942 1.00 75.62 113 TYR A C 1
ATOM 916 O O . TYR A 1 113 ? -19.016 5.537 4.809 1.00 75.62 113 TYR A O 1
ATOM 924 N N . PHE A 1 114 ? -18.626 4.239 6.604 1.00 80.69 114 PHE A N 1
ATOM 925 C CA . PHE A 1 114 ? -17.404 3.637 6.082 1.00 80.69 114 PHE A CA 1
ATOM 926 C C . PHE A 1 114 ? -17.667 2.279 5.425 1.00 80.69 114 PHE A C 1
ATOM 928 O O . PHE A 1 114 ? -18.528 1.518 5.873 1.00 80.69 114 PHE A O 1
ATOM 935 N N . ASP A 1 115 ? -16.923 1.976 4.366 1.00 77.25 115 ASP A N 1
ATOM 936 C CA . ASP A 1 115 ? -16.828 0.639 3.787 1.00 77.25 115 ASP A CA 1
ATOM 937 C C . ASP A 1 115 ? -15.888 -0.274 4.607 1.00 77.25 115 ASP A C 1
ATOM 939 O O . ASP A 1 115 ? -15.393 0.106 5.676 1.00 77.25 115 ASP A O 1
ATOM 943 N N . GLY A 1 116 ? -15.657 -1.498 4.117 1.00 69.38 116 GLY A N 1
ATOM 944 C CA . GLY A 1 116 ? -14.759 -2.479 4.742 1.00 69.38 116 GLY A CA 1
ATOM 945 C C . GLY A 1 116 ? -13.286 -2.056 4.811 1.00 69.38 116 GLY A C 1
ATOM 946 O O . GLY A 1 116 ? -12.510 -2.714 5.490 1.00 69.38 116 GLY A O 1
ATOM 947 N N . PHE A 1 117 ? -12.916 -0.941 4.175 1.00 70.12 117 PHE A N 1
ATOM 948 C CA . PHE A 1 117 ? -11.544 -0.445 4.051 1.00 70.12 117 PHE A CA 1
ATOM 949 C C . PHE A 1 117 ? -11.362 0.952 4.675 1.00 70.12 117 PHE A C 1
ATOM 951 O O . PHE A 1 117 ? -10.325 1.599 4.498 1.00 70.12 117 PHE A O 1
ATOM 958 N N . GLY A 1 118 ? -12.382 1.467 5.371 1.00 73.25 118 GLY A N 1
ATOM 959 C CA . GLY A 1 118 ? -12.357 2.793 5.995 1.00 73.25 118 GLY A CA 1
ATOM 960 C C . GLY A 1 118 ? -12.554 3.976 5.042 1.00 73.25 118 GLY A C 1
ATOM 961 O O . GLY A 1 118 ? -12.363 5.141 5.431 1.00 73.25 118 GLY A O 1
ATOM 962 N N . GLN A 1 119 ? -12.965 3.721 3.799 1.00 79.31 119 GLN A N 1
ATOM 963 C CA . GLN A 1 119 ? -13.372 4.756 2.853 1.00 79.31 119 GLN A CA 1
ATOM 964 C C . GLN A 1 119 ? -14.828 5.146 3.089 1.00 79.31 119 GLN A C 1
ATOM 966 O O . GLN A 1 119 ? -15.645 4.331 3.497 1.00 79.31 119 GLN A O 1
ATOM 971 N N . ILE A 1 120 ? -15.165 6.416 2.850 1.00 80.56 120 ILE A N 1
ATOM 972 C CA . ILE A 1 120 ? -16.566 6.854 2.919 1.00 80.56 120 ILE A CA 1
ATOM 973 C C . ILE A 1 120 ? -17.302 6.237 1.727 1.00 80.56 120 ILE A C 1
ATOM 975 O O . ILE A 1 120 ? -16.847 6.413 0.588 1.00 80.56 120 ILE A O 1
ATOM 979 N N . LYS A 1 121 ? -18.408 5.525 1.990 1.00 80.81 121 LYS A N 1
ATOM 980 C CA . LYS A 1 121 ? -19.236 4.901 0.947 1.00 80.81 121 LYS A CA 1
ATOM 981 C C . LYS A 1 121 ? -19.710 5.957 -0.045 1.00 80.81 121 LYS A C 1
ATOM 983 O O . LYS A 1 121 ? -19.995 7.089 0.342 1.00 80.81 121 LYS A O 1
ATOM 988 N N . GLN A 1 122 ? -19.824 5.571 -1.313 1.00 78.56 122 GLN A N 1
ATOM 989 C CA . GLN A 1 122 ? -20.185 6.494 -2.391 1.00 78.56 122 GLN A CA 1
ATOM 990 C C . GLN A 1 122 ? -21.501 7.233 -2.127 1.00 78.56 122 GLN A C 1
ATOM 992 O O . GLN A 1 122 ? -21.545 8.438 -2.330 1.00 78.56 122 GLN A O 1
ATOM 997 N N . CYS A 1 123 ? -22.515 6.560 -1.571 1.00 76.44 123 CYS A N 1
ATOM 998 C CA . CYS A 1 123 ? -23.805 7.172 -1.229 1.00 76.44 123 CYS A CA 1
ATOM 999 C C . CYS A 1 123 ? -23.721 8.330 -0.218 1.00 76.44 123 CYS A C 1
ATOM 1001 O O . CYS A 1 123 ? -24.653 9.119 -0.124 1.00 76.44 123 CYS A O 1
ATOM 1003 N N . TYR A 1 124 ? -22.616 8.449 0.524 1.00 77.50 124 TYR A N 1
ATOM 1004 C CA . TYR A 1 124 ? -22.373 9.542 1.469 1.00 77.50 124 TYR A CA 1
ATOM 1005 C C . TYR A 1 124 ? -21.326 10.548 0.973 1.00 77.50 124 TYR A C 1
ATOM 1007 O O . TYR A 1 124 ? -21.013 11.504 1.685 1.00 77.50 124 TYR A O 1
ATOM 1015 N N . ARG A 1 125 ? -20.744 10.353 -0.219 1.00 71.50 125 ARG A N 1
ATOM 1016 C CA . ARG A 1 125 ? -19.865 11.359 -0.826 1.00 71.50 125 ARG A CA 1
ATOM 1017 C C . ARG A 1 125 ? -20.747 12.449 -1.424 1.00 71.50 125 ARG A C 1
ATOM 1019 O O . ARG A 1 125 ? -21.500 12.186 -2.354 1.00 71.50 125 ARG A O 1
ATOM 1026 N N . LYS A 1 126 ? -20.643 13.673 -0.900 1.00 69.12 126 LYS A N 1
ATOM 1027 C CA . LYS A 1 126 ? -21.226 14.841 -1.569 1.00 69.12 126 LYS A CA 1
ATOM 1028 C C . LYS A 1 126 ? -20.573 14.980 -2.954 1.00 69.12 126 LYS A C 1
ATOM 1030 O O . LYS A 1 126 ? -19.345 14.845 -3.021 1.00 69.12 126 LYS A O 1
ATOM 1035 N N . PRO A 1 127 ? -21.338 15.228 -4.031 1.00 60.91 127 PRO A N 1
ATOM 1036 C CA . PRO A 1 127 ? -20.752 15.638 -5.299 1.00 60.91 127 PRO A CA 1
ATOM 1037 C C . PRO A 1 127 ? -19.875 16.861 -5.031 1.00 60.91 127 PRO A C 1
ATOM 1039 O O . PRO A 1 127 ? -20.310 17.789 -4.351 1.00 60.91 127 PRO A O 1
ATOM 1042 N N . GLN A 1 128 ? -18.628 16.850 -5.498 1.00 55.97 128 GLN A N 1
ATOM 1043 C CA . GLN A 1 128 ? -17.901 18.107 -5.610 1.00 55.97 128 GLN A CA 1
ATOM 1044 C C . GLN A 1 128 ? -18.630 18.907 -6.688 1.00 55.97 128 GLN A C 1
ATOM 1046 O O . GLN A 1 128 ? -18.611 18.507 -7.852 1.00 55.97 128 GLN A O 1
ATOM 1051 N N . GLU A 1 129 ? -19.307 19.986 -6.301 1.00 52.59 129 GLU A N 1
ATOM 1052 C CA . GLU A 1 129 ? -19.663 21.048 -7.236 1.00 52.59 129 GLU A CA 1
ATOM 1053 C C . GLU A 1 129 ? -18.340 21.550 -7.816 1.00 52.59 129 GLU A C 1
ATOM 1055 O O . GLU A 1 129 ? -17.577 22.253 -7.157 1.00 52.59 129 GLU A O 1
ATOM 1060 N N . LYS A 1 130 ? -17.996 21.088 -9.020 1.00 48.66 130 LYS A N 1
ATOM 1061 C CA . LYS A 1 130 ? -17.003 21.786 -9.823 1.00 48.66 130 LYS A CA 1
ATOM 1062 C C . LYS A 1 130 ? -17.662 23.110 -10.176 1.00 48.66 130 LYS A C 1
ATOM 1064 O O . LYS A 1 130 ? -18.618 23.104 -10.950 1.00 48.66 130 LYS A O 1
ATOM 1069 N N . GLU A 1 131 ? -17.196 24.207 -9.584 1.00 51.91 131 GLU A N 1
ATOM 1070 C CA . GLU A 1 131 ? -17.476 25.524 -10.148 1.00 51.91 131 GLU A CA 1
ATOM 1071 C C . GLU A 1 131 ? -17.137 25.446 -11.645 1.00 51.91 131 GLU A C 1
ATOM 1073 O O . GLU A 1 131 ? -16.054 24.957 -11.989 1.00 51.91 131 GLU A O 1
ATOM 1078 N N . PRO A 1 132 ? -18.068 25.806 -12.545 1.00 51.03 132 PRO A N 1
ATOM 1079 C CA . PRO A 1 132 ? -17.756 25.848 -13.961 1.00 51.03 132 PRO A CA 1
ATOM 1080 C C . PRO A 1 132 ? -16.578 26.807 -14.138 1.00 51.03 132 PRO A C 1
ATOM 1082 O O . PRO A 1 132 ? -16.660 27.967 -13.734 1.00 51.03 132 PRO A O 1
ATOM 1085 N N . GLU A 1 133 ? -15.471 26.310 -14.694 1.00 54.88 133 GLU A N 1
ATOM 1086 C CA . GLU A 1 133 ? -14.334 27.162 -15.031 1.00 54.88 133 GLU A CA 1
ATOM 1087 C C . GLU A 1 133 ? -14.848 28.312 -15.913 1.00 54.88 133 GLU A C 1
ATOM 1089 O O . GLU A 1 133 ? -15.548 28.049 -16.901 1.00 54.88 133 GLU A O 1
ATOM 1094 N N . PRO A 1 134 ? -14.570 29.584 -15.569 1.00 61.69 134 PRO A N 1
ATOM 1095 C CA . PRO A 1 134 ? -14.965 30.691 -16.423 1.00 61.69 134 PRO A CA 1
ATOM 1096 C C . PRO A 1 134 ? -14.314 30.494 -17.800 1.00 61.69 134 PRO A C 1
ATOM 1098 O O . PRO A 1 134 ? -13.146 30.095 -17.863 1.00 61.69 134 PRO A O 1
ATOM 1101 N N . PRO A 1 135 ? -15.038 30.744 -18.908 1.00 57.97 135 PRO A N 1
ATOM 1102 C CA . PRO A 1 135 ? -14.499 30.525 -20.242 1.00 57.97 135 PRO A CA 1
A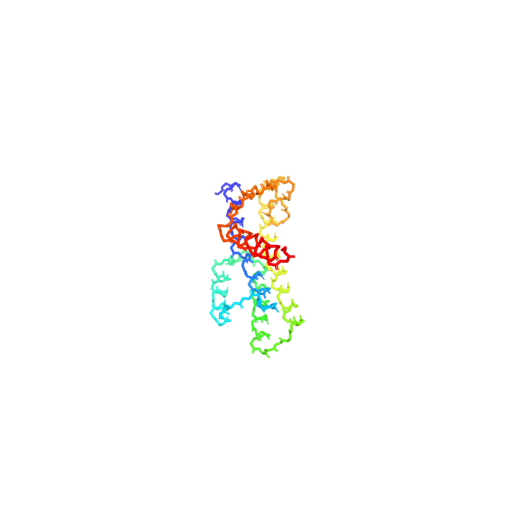TOM 1103 C C . PRO A 1 135 ? -13.187 31.299 -20.391 1.00 57.97 135 PRO A C 1
ATOM 1105 O O . PRO A 1 135 ? -13.140 32.515 -20.205 1.00 57.97 135 PRO A O 1
ATOM 1108 N N . THR A 1 136 ? -12.105 30.584 -20.703 1.00 64.56 136 THR A N 1
ATOM 1109 C CA . THR A 1 136 ? -10.786 31.191 -20.904 1.00 64.56 136 THR A CA 1
ATOM 1110 C C . THR A 1 136 ? -10.871 32.285 -21.977 1.00 64.56 136 THR A C 1
ATOM 1112 O O . THR A 1 136 ? -11.424 32.021 -23.050 1.00 64.56 136 THR A O 1
ATOM 1115 N N . PRO A 1 137 ? -10.284 33.479 -21.765 1.00 61.94 137 PRO A N 1
ATOM 1116 C CA . PRO A 1 137 ? -10.382 34.611 -22.698 1.00 61.94 137 PRO A CA 1
ATOM 1117 C C . PRO A 1 137 ? -9.812 34.306 -24.096 1.00 61.94 137 PRO A C 1
ATOM 1119 O O . PRO A 1 137 ? -10.229 34.910 -25.083 1.00 61.94 137 PRO A O 1
ATOM 1122 N N . LEU A 1 138 ? -8.920 33.313 -24.202 1.00 57.44 138 LEU A N 1
ATOM 1123 C CA . LEU A 1 138 ? -8.403 32.791 -25.472 1.00 57.44 138 LEU A CA 1
ATOM 1124 C C . LEU A 1 138 ? -9.490 32.166 -26.363 1.00 57.44 138 LEU A C 1
ATOM 1126 O O . LEU A 1 138 ? -9.427 32.303 -27.583 1.00 57.44 138 LEU A O 1
ATOM 1130 N N . GLY A 1 139 ? -10.500 31.521 -25.771 1.00 56.97 139 GLY A N 1
ATOM 1131 C CA . GLY A 1 139 ? -11.601 30.904 -26.515 1.00 56.97 139 GLY A CA 1
ATOM 1132 C C . GLY A 1 139 ? -12.486 31.947 -27.199 1.00 56.97 139 GLY A C 1
ATOM 1133 O O . GLY A 1 139 ? -12.815 31.806 -28.374 1.00 56.97 139 GLY A O 1
ATOM 1134 N N . CYS A 1 140 ? -12.796 33.045 -26.503 1.00 59.41 140 CYS A N 1
ATOM 1135 C CA . CYS A 1 140 ? -13.572 34.149 -27.072 1.00 59.41 140 CYS A CA 1
ATOM 1136 C C . CYS A 1 140 ? -12.808 34.889 -28.183 1.00 59.41 140 CYS A C 1
ATOM 1138 O O . CYS A 1 140 ? -13.405 35.256 -29.194 1.00 59.41 140 CYS A O 1
ATOM 1140 N N . ALA A 1 141 ? -11.489 35.064 -28.040 1.00 59.22 141 ALA A N 1
ATOM 1141 C CA . ALA A 1 141 ? -10.658 35.694 -29.069 1.00 59.22 141 ALA A CA 1
ATOM 1142 C C . ALA A 1 141 ? -10.604 34.869 -30.370 1.00 59.22 141 ALA A C 1
ATOM 1144 O O . ALA A 1 141 ? -10.677 35.434 -31.461 1.00 59.22 141 ALA A O 1
ATOM 1145 N N . LEU A 1 142 ? -10.548 33.537 -30.265 1.00 60.50 142 LEU A N 1
ATOM 1146 C CA . LEU A 1 142 ? -10.575 32.625 -31.415 1.00 60.50 142 LEU A CA 1
ATOM 1147 C C . LEU A 1 142 ? -11.909 32.662 -32.169 1.00 60.50 142 LEU A C 1
ATOM 1149 O O . LEU A 1 142 ? -11.914 32.690 -33.400 1.00 60.50 142 LEU A O 1
ATOM 1153 N N . VAL A 1 143 ? -13.038 32.719 -31.454 1.00 66.62 143 VAL A N 1
ATOM 1154 C CA . VAL A 1 143 ? -14.360 32.828 -32.092 1.00 66.62 143 VAL A CA 1
ATOM 1155 C C . VAL A 1 143 ? -14.502 34.164 -32.829 1.00 66.62 143 VAL A C 1
ATOM 1157 O O . VAL A 1 143 ? -14.949 34.186 -33.974 1.00 66.62 143 VAL A O 1
ATOM 1160 N N . LEU A 1 144 ? -14.059 35.273 -32.227 1.00 67.12 144 LEU A N 1
ATOM 1161 C CA . LEU A 1 144 ? -14.097 36.593 -32.869 1.00 67.12 144 LEU A CA 1
ATOM 1162 C C . LEU A 1 144 ? -13.181 36.675 -34.101 1.00 67.12 144 LEU A C 1
ATOM 1164 O O . LEU A 1 144 ? -13.574 37.256 -35.116 1.00 67.12 144 LEU A O 1
ATOM 1168 N N . ALA A 1 145 ? -12.001 36.050 -34.051 1.00 67.00 145 ALA A N 1
ATOM 1169 C CA . ALA A 1 145 ? -11.091 35.956 -35.191 1.00 67.00 145 ALA A CA 1
ATOM 1170 C C . ALA A 1 145 ? -11.694 35.129 -36.341 1.00 67.00 145 ALA A C 1
ATOM 1172 O O . ALA A 1 145 ? -11.627 35.538 -37.498 1.00 67.00 145 ALA A O 1
ATOM 1173 N N . MET A 1 146 ? -12.355 34.002 -36.047 1.00 65.75 146 MET A N 1
ATOM 1174 C CA . MET A 1 146 ? -13.020 33.226 -37.100 1.00 65.75 146 MET A CA 1
ATOM 1175 C C . MET A 1 146 ? -14.182 33.993 -37.734 1.00 65.75 146 MET A C 1
ATOM 1177 O O . MET A 1 146 ? -14.320 33.985 -38.954 1.00 65.75 146 MET A O 1
ATOM 1181 N N . MET A 1 147 ? -14.996 34.688 -36.935 1.00 70.00 147 MET A N 1
ATOM 1182 C CA . MET A 1 147 ? -16.125 35.462 -37.463 1.00 70.00 147 MET A CA 1
ATOM 1183 C C . MET A 1 147 ? -15.670 36.619 -38.363 1.00 70.00 147 MET A C 1
ATOM 1185 O O . MET A 1 147 ? -16.327 36.913 -39.359 1.00 70.00 147 MET A O 1
ATOM 1189 N N . SER A 1 148 ? -14.524 37.239 -38.065 1.00 69.38 148 SER A N 1
ATOM 1190 C CA . SER A 1 148 ? -13.947 38.290 -38.914 1.00 69.38 148 SER A CA 1
ATOM 1191 C C . SER A 1 148 ? -13.357 37.739 -40.218 1.00 69.38 148 SER A C 1
ATOM 1193 O O . SER A 1 148 ? -13.530 38.362 -41.264 1.00 69.38 148 SER A O 1
ATOM 1195 N N . VAL A 1 149 ? -12.761 36.541 -40.204 1.00 73.81 149 VAL A N 1
ATOM 1196 C CA . VAL A 1 149 ? -12.318 35.849 -41.431 1.00 73.81 149 VAL A CA 1
ATOM 1197 C C . VAL A 1 149 ? -13.505 35.452 -42.315 1.00 73.81 149 VAL A C 1
ATOM 1199 O O . VAL A 1 149 ? -13.457 35.651 -43.526 1.00 73.81 149 VAL A O 1
ATOM 1202 N N . VAL A 1 150 ? -14.597 34.951 -41.730 1.00 75.62 150 VAL A N 1
ATOM 1203 C CA . VAL A 1 150 ? -15.816 34.603 -42.482 1.00 75.62 150 VAL A CA 1
ATOM 1204 C C . VAL A 1 150 ? -16.457 35.848 -43.102 1.00 75.62 150 VAL A C 1
ATOM 1206 O O . VAL A 1 150 ? -16.826 35.818 -44.272 1.00 75.62 150 VAL A O 1
ATOM 1209 N N . ALA A 1 151 ? -16.532 36.961 -42.367 1.00 70.19 151 ALA A N 1
ATOM 1210 C CA . ALA A 1 151 ? -17.049 38.221 -42.902 1.00 70.19 151 ALA A CA 1
ATOM 1211 C C . ALA A 1 151 ? -16.195 38.764 -44.063 1.00 70.19 151 ALA A C 1
ATOM 1213 O O . ALA A 1 151 ? -16.744 39.227 -45.061 1.00 70.19 151 ALA A O 1
ATOM 1214 N N . LEU A 1 152 ? -14.864 38.656 -43.969 1.00 70.25 152 LEU A N 1
ATOM 1215 C CA . LEU A 1 152 ? -13.943 39.039 -45.045 1.00 70.25 152 LEU A CA 1
ATOM 1216 C C . LEU A 1 152 ? -14.102 38.159 -46.290 1.00 70.25 152 LEU A C 1
ATOM 1218 O O . LEU A 1 152 ? -14.082 38.678 -47.402 1.00 70.25 152 LEU A O 1
ATOM 1222 N N . LEU A 1 153 ? -14.302 36.850 -46.119 1.00 71.75 153 LEU A N 1
ATOM 1223 C CA . LEU A 1 153 ? -14.542 35.926 -47.231 1.00 71.75 153 LEU A CA 1
ATOM 1224 C C . LEU A 1 153 ? -15.877 36.199 -47.931 1.00 71.75 153 LEU A C 1
ATOM 1226 O O . LEU A 1 153 ? -15.935 36.167 -49.156 1.00 71.75 153 LEU A O 1
ATOM 1230 N N . ILE A 1 154 ? -16.932 36.507 -47.170 1.00 72.06 154 ILE A N 1
ATOM 1231 C CA . ILE A 1 154 ? -18.240 36.877 -47.728 1.00 72.06 154 ILE A CA 1
ATOM 1232 C C . ILE A 1 154 ? -18.140 38.198 -48.503 1.00 72.06 154 ILE A C 1
ATOM 1234 O O . ILE A 1 154 ? -18.690 38.295 -49.593 1.00 72.06 154 ILE A O 1
ATOM 1238 N N . TRP A 1 155 ? -17.406 39.188 -47.983 1.00 67.62 155 TRP A N 1
ATOM 1239 C CA . TRP A 1 155 ? -17.187 40.467 -48.668 1.00 67.62 155 TRP A CA 1
ATOM 1240 C C . TRP A 1 155 ? -16.383 40.327 -49.967 1.00 67.62 155 TRP A C 1
ATOM 1242 O O . TRP A 1 155 ? -16.588 41.093 -50.897 1.00 67.62 155 TRP A O 1
ATOM 1252 N N . TRP A 1 156 ? -15.468 39.359 -50.049 1.00 59.16 156 TRP A N 1
ATOM 1253 C CA . TRP A 1 156 ? -14.665 39.108 -51.253 1.00 59.16 156 TRP A CA 1
ATOM 1254 C C . TRP A 1 156 ? -15.420 38.326 -52.345 1.00 59.16 156 TRP A C 1
ATOM 1256 O O . TRP A 1 156 ? -14.964 38.266 -53.483 1.00 59.16 156 TRP A O 1
ATOM 1266 N N . LEU A 1 157 ? -16.546 37.696 -51.993 1.00 60.34 157 LEU A N 1
ATOM 1267 C CA . LEU A 1 157 ? -17.403 36.910 -52.892 1.00 60.34 157 LEU A CA 1
ATOM 1268 C C . LEU A 1 157 ? -18.631 37.688 -53.411 1.00 60.34 157 LEU A C 1
ATOM 1270 O O . LEU A 1 157 ? -19.357 37.154 -54.250 1.00 60.34 157 LEU A O 1
ATOM 1274 N N . LEU A 1 158 ? -18.865 38.906 -52.908 1.00 56.53 158 LEU A N 1
ATOM 1275 C CA . LEU A 1 158 ? -19.919 39.850 -53.311 1.00 56.53 158 LEU A CA 1
ATOM 1276 C C . LEU A 1 158 ? -19.355 40.917 -54.256 1.00 56.53 158 LEU A C 1
ATOM 1278 O O . LEU A 1 158 ? -20.084 41.277 -55.206 1.00 56.53 158 LEU A O 1
#

Radius of gyration: 24.33 Å; chains: 1; bounding box: 39×49×76 Å

Foldseek 3Di:
DDLVVLLVVLLVLLVLLVVLLVVLVCLLVVVDPDDLVVVLVVNVVSLVVSDDPQQPLSVQLVVLSVVLSVCVVVPPHSVVSVVSSVSNVVSSQSSLLSSLVVSCVVPPDSDPQADSRSDGDPVPDDPPPPPPDDPDVVVVVVVVVVVVVVVVVVVVVD

Secondary structure (DSSP, 8-state):
--HHHHHHHHHHHHHHHHHHHHHHHHHHTT-----HHHHHHHHHHHHHHH--TT-TTHHHHHHHHHHHHHHHHTT--HHHHHHHHHHHHHHHHHHHHHHHHHHHHHHS---TTB-TTSPB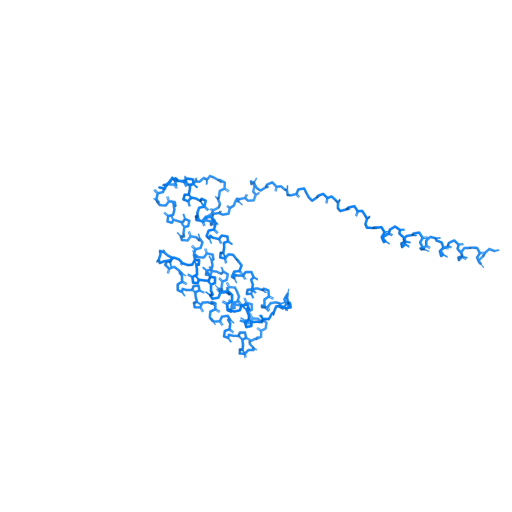PGGGPPP---PPPPPPHHHHHHHHHHHHHHHHHHHH--